Protein AF-A0A9P8FQZ1-F1 (afdb_monomer)

Mean predicted aligned error: 8.61 Å

pLDDT: mean 85.46, std 10.03, range [47.28, 95.81]

InterPro domains:
  IPR016137 RGS domain [PF00615] (8-112)
  IPR016137 RGS domain [PR01301] (33-56)
  IPR016137 RGS domain [PR01301] (88-107)
  IPR016137 RGS domain [PS50132] (1-114)
  IPR016137 RGS domain [SM00315] (2-114)
  IPR036305 RGS domain superfamily [SSF48097] (1-116)
  IPR044926 RGS, subdomain 2 [G3DSA:1.10.167.10] (1-125)

Secondary structure (DSSP, 8-state):
-HHHHHHHHHHHHHHHT-SSS--HHHHHHHHHHHHHHHHHHTSTT-TT-----HHHHHHHHHHHHSPP-SHHHHHHHHHHHHHHHHHH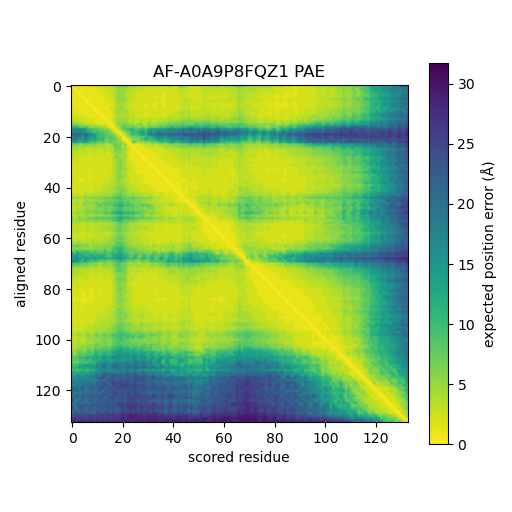HHHHHHHIIIIIHHHHHH-HHHHHHHHHHHHHHHHHHHHHHHT--

Structure (mmCIF, N/CA/C/O backbone):
data_AF-A0A9P8FQZ1-F1
#
_entry.id   AF-A0A9P8FQZ1-F1
#
loop_
_atom_site.group_PDB
_atom_site.id
_atom_site.type_symbol
_atom_site.label_atom_id
_atom_site.label_alt_id
_atom_site.label_comp_id
_atom_site.label_asym_id
_atom_site.label_entity_id
_atom_site.label_seq_id
_atom_site.pdbx_PDB_ins_code
_atom_site.Cartn_x
_atom_site.Cartn_y
_atom_site.Cartn_z
_atom_site.occupancy
_atom_site.B_iso_or_equiv
_atom_site.auth_seq_id
_atom_site.auth_comp_id
_atom_site.auth_asym_id
_atom_site.auth_atom_id
_atom_site.pdbx_PDB_model_num
ATOM 1 N N . PHE A 1 1 ? 9.759 -3.202 -0.023 1.00 90.00 1 PHE A N 1
ATOM 2 C CA . PHE A 1 1 ? 8.315 -2.924 -0.172 1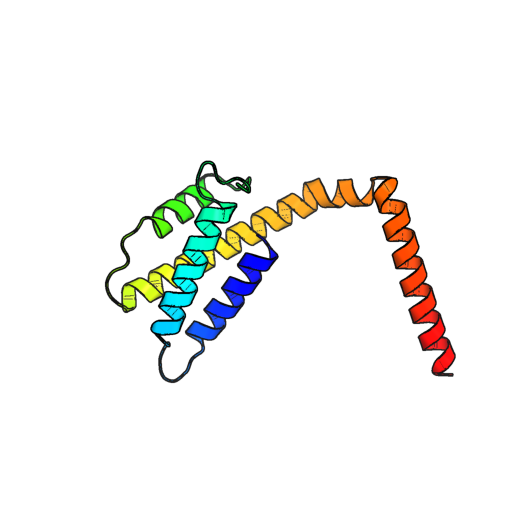.00 90.00 1 PHE A CA 1
ATOM 3 C C . PHE A 1 1 ? 7.458 -4.141 -0.527 1.00 90.00 1 PHE A C 1
ATOM 5 O O . PHE A 1 1 ? 6.707 -4.555 0.335 1.00 90.00 1 PHE A O 1
ATOM 12 N N . TYR A 1 2 ? 7.516 -4.733 -1.735 1.00 92.62 2 TYR A N 1
ATOM 13 C CA . TYR A 1 2 ? 6.557 -5.798 -2.115 1.00 92.62 2 TYR A CA 1
ATOM 14 C C . TYR A 1 2 ? 6.517 -6.968 -1.111 1.00 92.62 2 TYR A C 1
ATOM 16 O O . TYR A 1 2 ? 5.446 -7.318 -0.621 1.00 92.62 2 TYR A O 1
ATOM 24 N N . LEU A 1 3 ? 7.687 -7.526 -0.767 1.00 94.19 3 LEU A N 1
ATOM 25 C CA . LEU A 1 3 ? 7.807 -8.622 0.206 1.00 94.19 3 LEU A CA 1
ATOM 26 C C . LEU A 1 3 ? 7.393 -8.201 1.622 1.00 94.19 3 LEU A C 1
ATOM 28 O O . LEU A 1 3 ? 6.703 -8.953 2.296 1.00 94.19 3 LEU A O 1
ATOM 32 N N . GLU A 1 4 ? 7.765 -6.989 2.026 1.00 94.62 4 GLU A N 1
ATOM 33 C CA . GLU A 1 4 ? 7.407 -6.398 3.321 1.00 94.62 4 GLU A CA 1
ATOM 34 C C . GLU A 1 4 ? 5.885 -6.313 3.496 1.00 94.62 4 GLU A C 1
ATOM 36 O O . GLU A 1 4 ? 5.330 -6.823 4.464 1.00 94.62 4 GLU A O 1
ATOM 41 N N . VAL A 1 5 ? 5.185 -5.757 2.499 1.00 94.94 5 VAL A N 1
ATOM 42 C CA . VAL A 1 5 ? 3.719 -5.680 2.500 1.00 94.94 5 VAL A CA 1
ATOM 43 C C . VAL 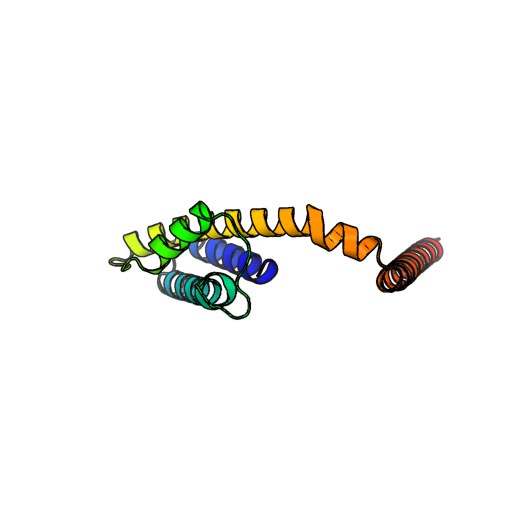A 1 5 ? 3.100 -7.075 2.482 1.00 94.94 5 VAL A C 1
ATOM 45 O O . VAL A 1 5 ? 2.102 -7.315 3.152 1.00 94.94 5 VAL A O 1
ATOM 48 N N . ARG A 1 6 ? 3.698 -8.027 1.755 1.00 95.06 6 ARG A N 1
ATOM 49 C CA . ARG A 1 6 ? 3.213 -9.411 1.742 1.00 95.06 6 ARG A CA 1
ATOM 50 C C . ARG A 1 6 ? 3.318 -10.050 3.127 1.00 95.06 6 ARG A C 1
ATOM 52 O O . ARG A 1 6 ? 2.371 -10.717 3.526 1.00 95.06 6 ARG A O 1
ATOM 59 N N . SER A 1 7 ? 4.427 -9.845 3.839 1.00 95.75 7 SER A N 1
ATOM 60 C CA . SER A 1 7 ? 4.591 -10.317 5.220 1.00 95.75 7 SER A CA 1
ATOM 61 C C . SER A 1 7 ? 3.539 -9.691 6.126 1.00 95.75 7 SER A C 1
ATOM 63 O O . SER A 1 7 ? 2.763 -10.408 6.747 1.00 95.75 7 SER A O 1
ATOM 65 N N . PHE A 1 8 ? 3.417 -8.364 6.083 1.00 95.25 8 PHE A N 1
ATOM 66 C CA . PHE A 1 8 ? 2.417 -7.626 6.848 1.00 95.25 8 PHE A CA 1
ATOM 67 C C . PHE A 1 8 ? 0.985 -8.140 6.612 1.00 95.25 8 PHE A C 1
ATOM 69 O O . PHE A 1 8 ? 0.231 -8.327 7.563 1.00 95.25 8 PHE A O 1
ATOM 76 N N . LEU A 1 9 ? 0.600 -8.429 5.362 1.00 94.94 9 LEU A N 1
ATOM 77 C CA . LEU A 1 9 ? -0.727 -8.971 5.049 1.00 94.94 9 LEU A CA 1
ATOM 78 C C . LEU A 1 9 ? -0.934 -10.387 5.612 1.00 94.94 9 LEU A C 1
ATOM 80 O O . LEU A 1 9 ? -2.056 -10.741 5.979 1.00 94.94 9 LEU A O 1
ATOM 84 N N . LEU A 1 10 ? 0.113 -11.212 5.691 1.00 93.75 10 LEU A N 1
ATOM 85 C CA . LEU A 1 10 ? 0.037 -12.530 6.332 1.00 93.75 10 LEU A CA 1
ATOM 86 C C . LEU A 1 10 ? -0.131 -12.403 7.851 1.00 93.75 10 LEU A C 1
ATOM 88 O O . LEU A 1 10 ? -0.970 -13.101 8.429 1.00 93.75 10 LEU A O 1
ATOM 92 N N . ASP A 1 11 ? 0.605 -11.484 8.473 1.00 91.81 11 ASP A N 1
ATOM 93 C CA . ASP A 1 11 ? 0.527 -11.208 9.910 1.00 91.81 11 ASP A CA 1
ATOM 94 C C . ASP A 1 11 ? -0.858 -10.662 10.282 1.00 91.81 11 ASP A C 1
ATOM 96 O O . ASP A 1 11 ? -1.515 -11.183 11.183 1.00 91.81 11 ASP A O 1
ATOM 100 N N . TYR A 1 12 ? -1.376 -9.719 9.491 1.00 92.06 12 TYR A N 1
ATOM 101 C CA . TYR A 1 12 ? -2.743 -9.203 9.595 1.00 92.06 12 TYR A CA 1
ATOM 102 C C . TYR A 1 12 ? -3.802 -10.315 9.526 1.00 92.06 12 TYR A C 1
ATOM 104 O O . TYR A 1 12 ? -4.686 -10.403 10.384 1.00 92.06 12 TYR A O 1
ATOM 112 N N . ASN A 1 13 ? -3.708 -11.209 8.537 1.00 90.56 13 ASN A N 1
ATOM 113 C CA . ASN A 1 13 ? -4.647 -12.326 8.410 1.00 90.56 13 ASN A CA 1
ATOM 114 C C . ASN A 1 13 ? -4.570 -13.281 9.610 1.00 90.56 13 ASN A C 1
ATOM 116 O O . ASN A 1 13 ? -5.597 -13.795 10.059 1.00 90.56 13 ASN A O 1
ATOM 120 N N . SER A 1 14 ? -3.368 -13.505 10.139 1.00 87.94 14 SER A N 1
ATOM 121 C CA . SER A 1 14 ? -3.144 -14.340 11.322 1.00 87.94 14 SER A CA 1
ATOM 122 C C . SER A 1 14 ? -3.735 -13.695 12.577 1.00 87.94 14 SER A C 1
ATOM 124 O O . SER A 1 14 ? -4.411 -14.370 13.355 1.00 87.94 14 SER A O 1
ATOM 126 N N . ALA A 1 15 ? -3.580 -12.376 12.725 1.00 84.25 15 ALA A N 1
ATOM 127 C CA . ALA A 1 15 ? -4.169 -11.603 13.812 1.00 84.25 15 ALA A CA 1
ATOM 128 C C . ALA A 1 15 ? -5.700 -11.706 13.826 1.00 84.25 15 ALA A C 1
ATOM 130 O O . ALA A 1 15 ? -6.295 -11.978 14.874 1.00 84.25 15 ALA A O 1
ATOM 131 N N . LYS A 1 16 ? -6.341 -11.589 12.655 1.00 79.81 16 LYS A N 1
ATOM 132 C CA . LYS A 1 16 ? -7.806 -11.676 12.530 1.00 79.81 16 LYS A CA 1
ATOM 133 C C . LYS A 1 16 ? -8.379 -13.081 12.657 1.00 79.81 16 LYS A C 1
ATOM 135 O O . LYS A 1 16 ? -9.527 -13.222 13.065 1.00 79.81 16 LYS A O 1
ATOM 140 N N . ARG A 1 17 ? -7.620 -14.119 12.300 1.00 77.12 17 ARG A N 1
ATOM 141 C CA . ARG A 1 17 ? -8.075 -15.517 12.398 1.00 77.12 17 ARG A CA 1
ATOM 142 C C . ARG A 1 17 ? -7.915 -16.117 13.797 1.00 77.12 17 ARG A C 1
ATOM 144 O O . ARG A 1 17 ? -8.302 -17.267 13.990 1.00 77.12 17 ARG A O 1
ATOM 151 N N . SER A 1 18 ? -7.373 -15.376 14.768 1.00 65.00 18 SER A N 1
ATOM 152 C CA . SER A 1 18 ? -7.280 -15.852 16.152 1.00 65.00 18 SER A CA 1
ATOM 153 C C . SER A 1 18 ? -8.678 -15.998 16.783 1.00 65.00 18 SER A C 1
ATOM 155 O O . SER A 1 18 ? -9.353 -15.029 17.115 1.00 65.00 18 SER A O 1
ATOM 157 N N . VAL A 1 19 ? -9.142 -17.244 16.904 1.00 57.00 19 VAL A N 1
ATOM 158 C CA . VAL A 1 19 ? -10.372 -17.650 17.612 1.00 57.00 19 VAL A CA 1
ATOM 159 C C . VAL A 1 19 ? -9.960 -18.091 19.026 1.00 57.00 19 VAL A C 1
ATOM 161 O O . VAL A 1 19 ? -8.968 -18.816 19.134 1.00 57.00 19 VAL A O 1
ATOM 164 N N . PRO A 1 20 ? -10.655 -17.696 20.117 1.00 59.31 20 PRO A N 1
ATOM 165 C CA . PRO A 1 20 ? -12.022 -17.158 20.175 1.00 59.31 20 PRO A CA 1
ATOM 166 C C . PRO A 1 20 ? -12.166 -15.627 20.156 1.00 59.31 20 PRO A C 1
ATOM 168 O O . PRO A 1 20 ? -13.292 -15.153 20.040 1.00 59.31 20 PRO A O 1
ATOM 171 N N . ALA A 1 21 ? -11.081 -14.853 20.247 1.00 64.50 21 ALA A N 1
ATOM 172 C CA . ALA A 1 21 ? -11.133 -13.393 20.181 1.00 64.50 21 ALA A CA 1
ATOM 173 C C . ALA A 1 21 ? -9.866 -12.819 19.522 1.00 64.50 21 ALA A C 1
ATOM 175 O O . ALA A 1 21 ? -8.782 -13.374 19.738 1.00 64.50 21 ALA A O 1
ATOM 176 N N . PRO A 1 22 ? -9.976 -11.697 18.782 1.00 65.56 22 PRO A N 1
ATOM 177 C CA . PRO A 1 22 ? -8.822 -11.030 18.196 1.00 65.56 22 PRO A CA 1
ATOM 178 C C . PRO A 1 22 ? -7.817 -10.651 19.286 1.00 65.56 22 PRO A C 1
ATOM 180 O O . PRO A 1 22 ? -8.161 -9.979 20.260 1.00 65.56 22 PRO A O 1
ATOM 183 N N . ARG A 1 23 ? -6.559 -11.072 19.132 1.00 76.44 23 ARG A N 1
ATOM 184 C CA . ARG A 1 23 ? -5.490 -10.697 20.066 1.00 76.44 23 ARG A CA 1
ATOM 185 C C . ARG A 1 23 ? -5.121 -9.227 19.881 1.00 76.44 23 ARG A C 1
ATOM 187 O O . ARG A 1 23 ? -4.319 -8.906 19.009 1.00 76.44 23 ARG A O 1
ATOM 194 N N . LEU A 1 24 ? -5.674 -8.348 20.715 1.00 80.94 24 LEU A N 1
ATOM 195 C CA . LEU A 1 24 ? -5.443 -6.898 20.656 1.00 80.94 24 LEU A CA 1
ATOM 196 C C . LEU A 1 24 ? -3.955 -6.514 20.654 1.00 80.94 24 LEU A C 1
ATOM 198 O O . LEU A 1 24 ? -3.568 -5.604 19.928 1.00 80.94 24 LEU A O 1
ATOM 202 N N . ASP A 1 25 ? -3.107 -7.243 21.383 1.00 84.44 25 A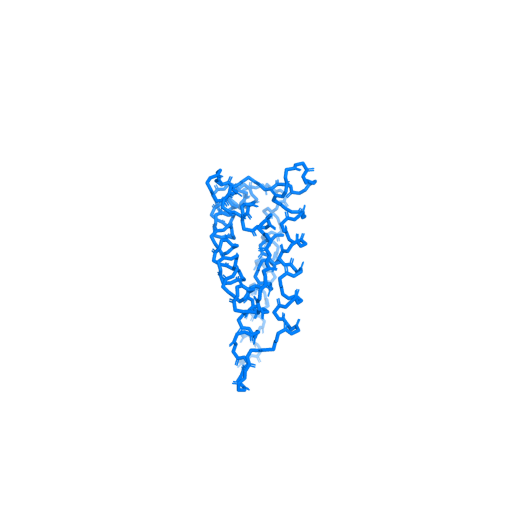SP A N 1
ATOM 203 C CA . ASP A 1 25 ? -1.652 -7.023 21.368 1.00 84.44 25 ASP A CA 1
ATOM 204 C C . ASP A 1 25 ? -1.051 -7.225 19.971 1.00 84.44 25 ASP A C 1
ATOM 206 O O . ASP A 1 25 ? -0.264 -6.407 19.502 1.00 84.44 25 ASP A O 1
ATOM 210 N N . LEU A 1 26 ? -1.486 -8.275 19.268 1.00 86.44 26 LEU A N 1
ATOM 211 C CA . LEU A 1 26 ? -1.025 -8.577 17.915 1.00 86.44 26 LEU A CA 1
ATOM 212 C C . LEU A 1 26 ? -1.569 -7.561 16.904 1.00 86.44 26 LEU A C 1
ATOM 214 O O . LEU A 1 26 ? -0.886 -7.216 15.946 1.00 86.44 26 LEU A O 1
ATOM 218 N N . ILE A 1 27 ? -2.777 -7.038 17.124 1.00 86.88 27 ILE A N 1
ATOM 219 C CA . ILE A 1 27 ? -3.351 -5.963 16.301 1.00 86.88 27 ILE A CA 1
ATOM 220 C C . ILE A 1 27 ? -2.543 -4.676 16.462 1.00 86.88 27 ILE A C 1
ATOM 222 O O . ILE A 1 27 ? -2.201 -4.050 15.460 1.00 86.88 27 ILE A O 1
ATOM 226 N N . ARG A 1 28 ? -2.173 -4.318 17.698 1.00 88.25 28 ARG A N 1
ATOM 227 C CA . ARG A 1 28 ? -1.296 -3.173 17.989 1.00 88.25 28 ARG A CA 1
ATOM 228 C C . ARG A 1 28 ? 0.071 -3.326 17.331 1.00 88.25 28 ARG A C 1
ATOM 230 O O . ARG A 1 28 ? 0.541 -2.390 16.690 1.00 88.25 28 ARG A O 1
ATOM 237 N N . GLU A 1 29 ? 0.679 -4.503 17.441 1.00 90.31 29 GLU A N 1
ATOM 238 C CA . GLU A 1 29 ? 1.963 -4.812 16.804 1.00 90.31 29 GLU A CA 1
ATOM 239 C C . GLU A 1 29 ? 1.873 -4.739 1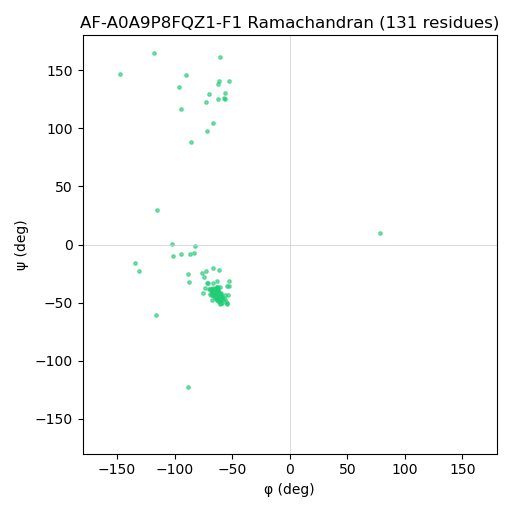5.272 1.00 90.31 29 GLU A C 1
ATOM 241 O O . GLU A 1 29 ? 2.689 -4.082 14.624 1.00 90.31 29 GLU A O 1
ATOM 246 N N . THR A 1 30 ? 0.829 -5.331 14.687 1.00 92.06 30 THR A N 1
ATOM 247 C CA . THR A 1 30 ? 0.595 -5.300 13.236 1.00 92.06 30 THR A CA 1
ATOM 248 C C . THR A 1 30 ? 0.390 -3.863 12.752 1.00 92.06 30 THR A C 1
ATOM 250 O O . THR A 1 30 ? 0.954 -3.456 11.737 1.00 92.06 30 THR A O 1
ATOM 253 N N . LEU A 1 31 ? -0.356 -3.047 13.499 1.00 91.12 31 LEU A N 1
ATOM 254 C CA . LEU A 1 31 ? -0.551 -1.637 13.175 1.00 91.12 31 LEU A CA 1
ATOM 255 C C . LEU A 1 31 ? 0.760 -0.835 13.286 1.00 91.12 31 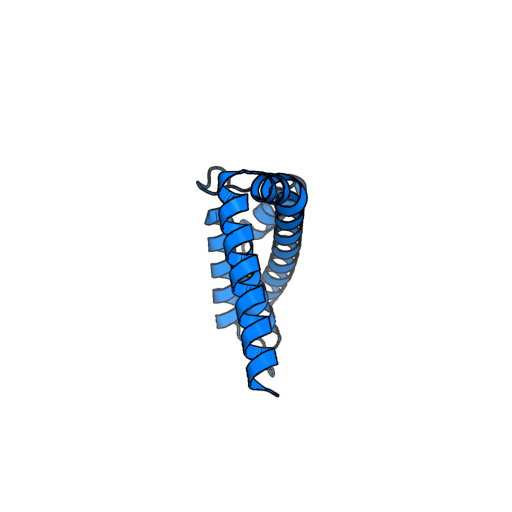LEU A C 1
ATOM 257 O O . LEU A 1 31 ? 1.054 -0.014 12.419 1.00 91.12 31 LEU A O 1
ATOM 261 N N . ALA A 1 32 ? 1.596 -1.099 14.294 1.00 91.75 32 ALA A N 1
ATOM 262 C CA . ALA A 1 32 ? 2.926 -0.494 14.408 1.00 91.75 32 ALA A CA 1
ATOM 263 C C . ALA A 1 32 ? 3.845 -0.873 13.227 1.00 91.75 32 ALA A C 1
ATOM 265 O O . ALA A 1 32 ? 4.596 -0.034 12.715 1.00 91.75 32 ALA A O 1
ATOM 266 N N . SER A 1 33 ? 3.743 -2.113 12.740 1.00 93.94 33 SER A N 1
ATOM 267 C CA . SER A 1 33 ? 4.412 -2.553 11.512 1.00 93.94 33 SER A CA 1
ATOM 268 C C . SER A 1 33 ? 3.927 -1.758 10.289 1.00 93.94 33 SER A C 1
ATOM 270 O O . SER A 1 33 ? 4.746 -1.222 9.539 1.00 93.94 33 SER A O 1
ATOM 272 N N . ALA A 1 34 ? 2.611 -1.547 10.140 1.00 93.81 34 ALA A N 1
ATOM 273 C CA . ALA A 1 34 ? 2.051 -0.686 9.090 1.00 93.81 34 ALA A CA 1
ATOM 274 C C . ALA A 1 34 ? 2.616 0.747 9.119 1.00 93.81 34 ALA A C 1
ATOM 276 O O . ALA A 1 34 ? 2.977 1.284 8.068 1.00 93.81 34 ALA A O 1
ATOM 277 N N . TYR A 1 35 ? 2.750 1.352 10.304 1.00 93.50 35 TYR A N 1
ATOM 278 C CA . TYR A 1 35 ? 3.370 2.673 10.459 1.00 93.50 35 TYR A CA 1
ATOM 279 C C . TYR A 1 35 ? 4.823 2.699 9.983 1.00 93.50 35 TYR A C 1
ATOM 281 O O . TYR A 1 35 ? 5.243 3.629 9.290 1.00 93.50 35 TYR A O 1
ATOM 289 N N . SER A 1 36 ? 5.582 1.659 10.320 1.00 94.25 36 SER A N 1
ATOM 290 C CA . SER A 1 36 ? 6.976 1.515 9.899 1.00 94.25 36 SER A CA 1
ATOM 291 C C . SER A 1 36 ? 7.087 1.417 8.375 1.00 94.25 36 SER A C 1
ATOM 293 O O . SER A 1 36 ? 7.905 2.111 7.771 1.00 94.25 36 SER A O 1
ATOM 295 N N . LEU A 1 37 ? 6.207 0.639 7.733 1.00 94.81 37 LEU A N 1
ATOM 296 C CA . LEU A 1 37 ? 6.144 0.525 6.273 1.00 94.81 37 LEU A CA 1
ATOM 297 C C . LEU A 1 37 ? 5.774 1.838 5.591 1.00 94.81 37 LEU A C 1
ATOM 299 O O . LEU A 1 37 ? 6.387 2.203 4.585 1.00 94.81 37 LEU A O 1
ATOM 303 N N . TYR A 1 38 ? 4.790 2.555 6.134 1.00 94.62 38 TYR A N 1
ATOM 304 C CA . TYR A 1 38 ? 4.404 3.856 5.607 1.00 94.62 38 TYR A CA 1
ATOM 305 C C . TYR A 1 38 ? 5.581 4.835 5.659 1.00 94.62 38 TYR A C 1
ATOM 307 O O . TYR A 1 38 ? 5.946 5.407 4.634 1.00 94.62 38 TYR A O 1
ATOM 315 N N . ASN A 1 39 ? 6.241 4.969 6.809 1.00 93.62 39 ASN A N 1
ATOM 316 C CA . ASN A 1 39 ? 7.373 5.884 6.964 1.00 93.62 39 ASN A CA 1
ATOM 317 C C . ASN A 1 39 ? 8.566 5.511 6.065 1.00 93.62 39 ASN A C 1
ATOM 319 O O . ASN A 1 39 ? 9.229 6.385 5.504 1.00 93.62 39 ASN A O 1
ATOM 323 N N . ALA A 1 40 ? 8.817 4.215 5.878 1.00 94.81 40 ALA A N 1
ATOM 324 C CA . ALA A 1 40 ? 9.947 3.725 5.096 1.00 94.81 40 ALA A CA 1
ATOM 325 C C . ALA A 1 40 ? 9.766 3.830 3.573 1.00 94.81 40 ALA A C 1
ATOM 327 O O . ALA A 1 40 ? 10.768 3.859 2.865 1.00 94.81 40 ALA A O 1
ATOM 328 N N . PHE A 1 41 ? 8.532 3.852 3.055 1.00 94.38 41 PHE A N 1
ATOM 329 C CA . PHE A 1 41 ? 8.300 3.746 1.605 1.00 94.38 41 PHE A CA 1
ATOM 330 C C . PHE A 1 41 ? 7.288 4.740 1.023 1.00 94.38 41 PHE A C 1
ATOM 332 O O . PHE A 1 41 ? 7.223 4.890 -0.196 1.00 94.38 41 PHE A O 1
ATOM 339 N N . LEU A 1 42 ? 6.465 5.388 1.848 1.00 92.12 42 LEU A N 1
ATOM 340 C CA . LEU A 1 42 ? 5.303 6.162 1.388 1.00 92.12 42 LEU A CA 1
ATOM 341 C C . LEU A 1 42 ? 5.211 7.566 1.989 1.00 92.12 42 LEU A C 1
ATOM 343 O O . LEU A 1 42 ? 4.556 8.434 1.403 1.00 92.12 42 LEU A O 1
ATOM 347 N N . ALA A 1 43 ? 5.844 7.796 3.139 1.00 92.06 43 ALA A N 1
ATOM 348 C CA . ALA A 1 43 ? 5.936 9.120 3.724 1.00 92.06 43 ALA A CA 1
ATOM 349 C C . ALA A 1 43 ? 6.694 10.069 2.775 1.00 92.06 43 ALA A C 1
ATOM 351 O O . ALA A 1 43 ? 7.676 9.652 2.151 1.00 92.06 43 ALA A O 1
ATOM 352 N N . PRO A 1 44 ? 6.259 11.336 2.662 1.00 89.44 44 PRO A N 1
ATOM 353 C CA . PRO A 1 44 ? 6.944 12.320 1.832 1.00 89.44 44 PRO A CA 1
ATOM 354 C C . PRO A 1 44 ? 8.415 12.471 2.232 1.00 89.44 44 PRO A C 1
ATOM 356 O O . PRO A 1 44 ? 8.716 12.653 3.413 1.00 89.44 44 PRO A O 1
ATOM 359 N N . GLY A 1 45 ? 9.325 12.415 1.258 1.00 88.44 45 GLY A N 1
ATOM 360 C CA . GLY A 1 45 ? 10.763 12.568 1.503 1.00 88.44 45 GLY A CA 1
ATOM 361 C C . GLY A 1 45 ? 11.441 11.321 2.074 1.00 88.44 45 GLY A C 1
ATOM 362 O O . GLY A 1 45 ? 12.600 11.387 2.484 1.00 88.44 45 GLY A O 1
ATOM 363 N N . SER A 1 46 ? 10.742 10.184 2.102 1.00 90.88 46 SER A N 1
ATOM 364 C CA . SER A 1 46 ? 11.341 8.907 2.471 1.00 90.88 46 SER A CA 1
ATOM 365 C C . SER A 1 46 ? 12.447 8.519 1.474 1.00 90.88 46 SER A C 1
ATOM 367 O O . SER A 1 46 ? 12.255 8.666 0.265 1.00 90.88 46 SER A O 1
ATOM 369 N N . PRO A 1 47 ? 13.603 7.988 1.921 1.00 86.19 47 PRO A N 1
ATOM 370 C CA . PRO A 1 47 ? 14.707 7.631 1.021 1.00 86.19 47 PRO A CA 1
ATOM 371 C C . PRO A 1 47 ? 14.326 6.553 -0.004 1.00 86.19 47 PRO A C 1
ATOM 373 O O . PRO A 1 47 ? 14.963 6.443 -1.050 1.00 86.19 47 PRO A O 1
ATOM 376 N N . CYS A 1 48 ? 13.282 5.773 0.289 1.00 89.81 48 CYS A N 1
ATOM 377 C CA . CYS A 1 48 ? 12.747 4.724 -0.574 1.00 89.81 48 CYS A CA 1
ATOM 378 C C . CYS A 1 48 ? 11.319 5.049 -1.048 1.00 89.81 48 CYS A C 1
ATOM 380 O O . CYS A 1 48 ? 10.520 4.132 -1.254 1.00 89.81 48 CYS A O 1
ATOM 382 N N . GLU A 1 49 ? 10.983 6.337 -1.178 1.00 90.12 49 GLU A N 1
ATOM 383 C CA . GLU A 1 49 ? 9.652 6.794 -1.575 1.00 90.12 49 GLU A CA 1
ATOM 384 C C . GLU A 1 49 ? 9.210 6.195 -2.921 1.00 90.12 49 GLU A C 1
ATOM 386 O O . GLU A 1 49 ? 9.889 6.302 -3.944 1.00 90.12 49 GLU A O 1
ATOM 391 N N . LEU A 1 50 ? 8.043 5.550 -2.921 1.00 89.56 50 LEU A N 1
ATOM 392 C CA . LEU A 1 50 ? 7.523 4.834 -4.083 1.00 89.56 50 LEU A CA 1
ATOM 393 C C . LEU A 1 50 ? 6.672 5.716 -4.987 1.00 89.56 50 LEU A C 1
ATOM 395 O O . LEU A 1 50 ? 5.883 6.539 -4.531 1.00 89.56 50 LEU A O 1
ATOM 399 N N . ASN A 1 51 ? 6.748 5.459 -6.291 1.00 87.12 51 ASN A N 1
ATOM 400 C CA . ASN A 1 51 ? 5.888 6.103 -7.274 1.00 87.12 51 ASN A CA 1
ATOM 401 C C . ASN A 1 51 ? 4.551 5.348 -7.408 1.00 87.12 51 ASN A C 1
ATOM 403 O O . ASN A 1 51 ? 4.428 4.427 -8.214 1.00 87.12 51 ASN A O 1
ATOM 407 N N . ILE A 1 52 ? 3.569 5.713 -6.580 1.00 90.38 52 ILE A N 1
ATOM 408 C CA . ILE A 1 52 ? 2.190 5.201 -6.627 1.00 90.38 52 ILE A CA 1
ATOM 409 C C . ILE A 1 52 ? 1.190 6.329 -6.907 1.00 90.38 52 ILE A C 1
ATOM 411 O O . ILE A 1 52 ? 1.517 7.506 -6.753 1.00 90.38 52 ILE A O 1
ATOM 415 N N . ASP A 1 53 ? -0.037 5.956 -7.282 1.00 90.56 53 ASP A N 1
ATOM 416 C CA . ASP A 1 53 ? -1.124 6.902 -7.551 1.00 90.56 53 ASP A CA 1
ATOM 417 C C . ASP A 1 53 ? -1.357 7.875 -6.385 1.00 90.56 53 ASP A C 1
ATOM 419 O O . ASP A 1 53 ? -1.312 7.504 -5.205 1.00 90.56 53 ASP A O 1
ATOM 423 N N . HIS A 1 54 ? -1.636 9.131 -6.730 1.00 90.00 54 HIS A N 1
ATOM 424 C CA . HIS A 1 54 ? -1.802 10.201 -5.756 1.00 90.00 54 HIS A CA 1
ATOM 425 C C . HIS A 1 54 ? -3.000 9.965 -4.824 1.00 90.00 54 HIS A C 1
ATOM 427 O O . HIS A 1 54 ? -2.898 10.221 -3.624 1.00 90.00 54 HIS A O 1
ATOM 433 N N . ASN A 1 55 ? -4.111 9.417 -5.331 1.00 92.56 55 ASN A N 1
ATOM 434 C CA . ASN A 1 55 ? -5.289 9.144 -4.504 1.00 92.56 55 ASN A CA 1
ATOM 435 C C . ASN A 1 55 ? -4.988 8.055 -3.474 1.00 92.56 55 ASN A C 1
ATOM 437 O O . ASN A 1 55 ? -5.346 8.194 -2.304 1.00 92.56 55 ASN A O 1
ATOM 441 N N . LEU A 1 56 ? -4.281 7.001 -3.892 1.00 91.81 56 LEU A N 1
ATOM 442 C CA . LEU A 1 56 ? -3.888 5.910 -3.003 1.00 91.81 56 LEU A CA 1
ATOM 443 C C . LEU A 1 56 ? -2.944 6.395 -1.897 1.00 91.81 56 LEU A C 1
ATOM 445 O O . LEU A 1 56 ? -3.118 6.046 -0.728 1.00 91.81 56 LEU A O 1
ATOM 449 N N . ARG A 1 57 ? -1.981 7.250 -2.250 1.00 92.88 57 ARG A N 1
ATOM 450 C CA . ARG A 1 57 ? -1.087 7.883 -1.276 1.00 92.88 57 ARG A CA 1
ATOM 451 C C . ARG A 1 57 ? -1.858 8.724 -0.263 1.00 92.88 57 ARG A C 1
ATOM 453 O O . ARG A 1 57 ? -1.626 8.584 0.934 1.00 92.88 57 ARG A O 1
ATOM 460 N N . ASN A 1 58 ? -2.777 9.569 -0.725 1.00 92.19 58 ASN A N 1
ATOM 461 C CA . ASN A 1 58 ? -3.566 10.425 0.159 1.00 92.19 58 ASN A CA 1
ATOM 462 C C . ASN A 1 58 ? -4.457 9.601 1.097 1.00 92.19 58 ASN A C 1
ATOM 464 O O . ASN A 1 58 ? -4.570 9.925 2.279 1.00 92.19 58 ASN A O 1
ATOM 468 N N . ALA A 1 59 ? -5.039 8.506 0.600 1.00 92.81 59 ALA A N 1
ATOM 469 C CA . ALA A 1 59 ? -5.809 7.581 1.423 1.00 92.81 59 ALA A CA 1
ATOM 470 C C . ALA A 1 59 ? -4.941 6.946 2.524 1.00 92.81 59 ALA A C 1
ATOM 472 O O . ALA A 1 59 ? -5.338 6.955 3.688 1.00 92.81 59 ALA A O 1
ATOM 473 N N . LEU A 1 60 ? -3.733 6.473 2.190 1.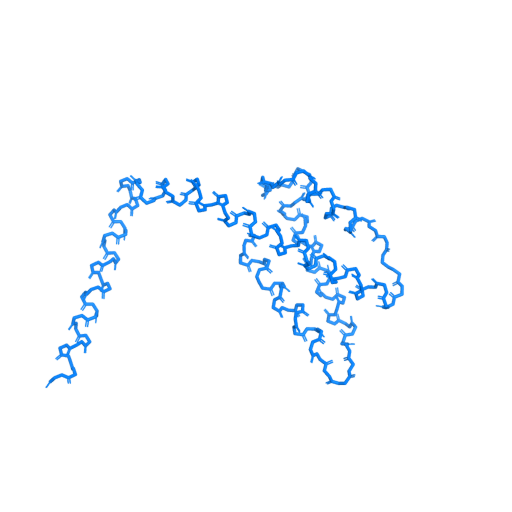00 92.56 60 LEU A N 1
ATOM 474 C CA . LEU A 1 60 ? -2.781 5.931 3.170 1.00 92.56 60 LEU A CA 1
ATOM 475 C C . LEU A 1 60 ? -2.359 6.986 4.198 1.00 92.56 60 LEU A C 1
ATOM 477 O O . LEU A 1 60 ? -2.447 6.735 5.396 1.00 92.56 60 LEU A O 1
ATOM 481 N N . ALA A 1 61 ? -1.986 8.186 3.754 1.00 91.31 61 ALA A N 1
ATOM 482 C CA . ALA A 1 61 ? -1.598 9.283 4.640 1.00 91.31 61 ALA A CA 1
ATOM 483 C C . ALA A 1 61 ? -2.730 9.683 5.603 1.00 91.31 61 ALA A C 1
ATOM 485 O O . ALA A 1 61 ? -2.495 9.891 6.796 1.00 91.31 61 ALA A O 1
ATOM 486 N N . SER A 1 62 ? -3.972 9.735 5.113 1.00 91.38 62 SER A N 1
ATOM 487 C CA . SER A 1 62 ? -5.143 10.037 5.940 1.00 91.38 62 SER A CA 1
ATOM 488 C C . SER A 1 62 ? -5.406 8.956 6.988 1.00 91.38 62 SER A C 1
ATOM 490 O O . SER A 1 62 ? -5.773 9.283 8.116 1.00 91.38 62 SER A O 1
ATOM 492 N N . ARG A 1 63 ? -5.207 7.675 6.654 1.00 89.12 63 ARG A N 1
ATOM 493 C CA . ARG A 1 63 ? -5.385 6.579 7.618 1.00 89.12 63 ARG A CA 1
ATOM 494 C C . ARG A 1 63 ? -4.256 6.507 8.638 1.00 89.12 63 ARG A C 1
ATOM 496 O O . ARG A 1 63 ? -4.536 6.285 9.806 1.00 89.12 63 ARG A O 1
ATOM 503 N N . MET A 1 64 ? -3.017 6.774 8.235 1.00 87.25 64 MET A N 1
ATOM 504 C CA . MET A 1 64 ? -1.873 6.770 9.153 1.00 87.25 64 MET A CA 1
ATOM 505 C C . MET A 1 64 ? -1.916 7.945 10.141 1.00 87.25 64 MET A C 1
ATOM 507 O O . MET A 1 64 ? -1.612 7.778 11.314 1.00 87.25 64 MET A O 1
ATOM 511 N N . THR A 1 65 ? -2.338 9.135 9.714 1.00 83.75 65 THR A N 1
ATOM 512 C CA . THR A 1 65 ? -2.388 10.317 10.603 1.00 83.75 65 THR A CA 1
ATOM 513 C C . THR A 1 65 ? -3.645 10.394 11.474 1.00 83.75 65 THR A C 1
ATOM 515 O O . THR A 1 65 ? -3.735 11.254 12.351 1.00 83.75 65 THR A O 1
ATOM 518 N N . ARG A 1 66 ? -4.620 9.501 11.262 1.00 83.00 66 ARG A N 1
ATOM 519 C CA . ARG A 1 66 ? -5.829 9.420 12.082 1.00 83.00 66 ARG A CA 1
ATOM 520 C C . ARG A 1 66 ? -5.482 8.883 13.468 1.00 83.00 66 ARG A C 1
ATOM 522 O O . ARG A 1 66 ? -4.864 7.830 13.592 1.00 83.00 66 ARG A O 1
ATOM 529 N N . ALA A 1 67 ? -5.936 9.582 14.506 1.00 73.12 67 ALA A N 1
ATOM 530 C CA . ALA A 1 67 ? -5.890 9.056 15.862 1.00 73.12 67 ALA A CA 1
ATOM 531 C C . ALA A 1 67 ? -6.749 7.787 15.941 1.00 73.12 67 ALA A C 1
ATOM 533 O O . ALA A 1 67 ? -7.920 7.800 15.562 1.00 73.12 67 ALA A O 1
ATOM 534 N N . VAL A 1 68 ? -6.149 6.699 16.407 1.00 77.88 68 VAL A N 1
ATOM 535 C CA . VAL A 1 68 ? -6.838 5.430 16.627 1.00 77.88 68 VAL A CA 1
ATOM 536 C C . VAL A 1 68 ? -7.275 5.394 18.087 1.00 77.88 68 VAL A C 1
ATOM 538 O O . VAL A 1 68 ? -6.426 5.480 18.973 1.00 77.88 68 VAL A O 1
ATOM 541 N N . GLY A 1 69 ? -8.588 5.357 18.318 1.00 76.88 69 GLY A N 1
ATOM 542 C CA . GLY A 1 69 ? -9.186 5.351 19.648 1.00 76.88 69 GLY A CA 1
ATOM 543 C C . GLY A 1 69 ? -9.341 3.942 20.215 1.00 76.88 69 GLY A C 1
ATOM 544 O O . GLY A 1 69 ? -8.369 3.199 20.358 1.00 76.88 69 GLY A O 1
ATOM 545 N N . GLU A 1 70 ? -10.582 3.601 20.555 1.00 82.44 70 GLU A N 1
ATOM 546 C CA . GLU A 1 70 ? -10.976 2.340 21.190 1.00 82.44 70 GLU A CA 1
ATOM 547 C C . GLU A 1 70 ? -10.633 1.105 20.337 1.00 82.44 70 GLU A C 1
ATOM 549 O O . GLU A 1 70 ? -10.465 1.174 19.115 1.00 82.44 70 GLU A O 1
ATOM 554 N N . ASP A 1 71 ? -10.593 -0.065 20.975 1.00 83.06 71 ASP A N 1
ATOM 555 C CA . ASP A 1 71 ? -10.164 -1.322 20.353 1.00 83.06 71 ASP A CA 1
ATOM 556 C C . ASP A 1 71 ? -10.934 -1.659 19.058 1.00 83.06 71 ASP A C 1
ATOM 558 O O . ASP A 1 71 ? -10.352 -2.150 18.090 1.00 83.06 71 ASP A O 1
ATOM 562 N N . THR A 1 72 ? -12.229 -1.340 18.980 1.00 83.12 72 THR A N 1
ATOM 563 C CA . THR A 1 72 ? -13.037 -1.553 17.766 1.00 83.12 72 THR A CA 1
ATOM 564 C C . THR A 1 72 ? -12.608 -0.667 16.597 1.00 83.12 72 THR A C 1
ATOM 566 O O . THR A 1 72 ? -12.614 -1.114 15.449 1.00 83.12 72 THR A O 1
ATOM 569 N N . GLU A 1 73 ? -12.215 0.577 16.870 1.00 85.44 73 GLU A N 1
ATOM 570 C CA . GLU A 1 73 ? -11.739 1.511 15.845 1.00 85.44 73 GLU A CA 1
ATOM 571 C C . GLU A 1 73 ? -10.352 1.115 15.340 1.00 85.44 73 GLU A C 1
ATOM 573 O O . GLU A 1 73 ? -10.051 1.272 14.158 1.00 85.44 73 GLU A O 1
ATOM 578 N N . MET A 1 74 ? -9.524 0.542 16.215 1.00 86.12 74 MET A N 1
ATOM 579 C CA . MET A 1 74 ? -8.209 0.018 15.856 1.00 86.12 74 MET A CA 1
ATOM 580 C C . MET A 1 74 ? -8.294 -1.130 14.858 1.00 86.12 74 MET A C 1
ATOM 582 O O . MET A 1 74 ? -7.558 -1.143 13.871 1.00 86.12 74 MET A O 1
ATOM 586 N N . ILE A 1 75 ? -9.226 -2.056 15.079 1.00 86.75 75 ILE A N 1
ATOM 587 C CA . ILE A 1 75 ? -9.466 -3.176 14.166 1.00 86.75 75 ILE A CA 1
ATOM 588 C C . ILE A 1 75 ? -9.946 -2.658 12.806 1.00 86.75 75 ILE A C 1
ATOM 590 O O . ILE A 1 75 ? -9.405 -3.051 11.775 1.00 86.75 75 ILE A O 1
ATOM 594 N N . ALA A 1 76 ? -10.918 -1.741 12.798 1.00 88.00 76 ALA A N 1
ATOM 595 C CA . ALA A 1 76 ? -11.432 -1.153 11.562 1.00 88.00 76 ALA A CA 1
ATOM 596 C C . ALA A 1 76 ? -10.350 -0.374 10.793 1.00 88.00 76 ALA A C 1
ATOM 598 O O . ALA A 1 76 ? -10.231 -0.514 9.578 1.00 88.00 76 ALA A O 1
ATOM 599 N N . SER A 1 77 ? -9.525 0.403 11.503 1.00 89.38 77 SER A N 1
ATOM 600 C CA . SER A 1 77 ? -8.392 1.119 10.913 1.00 89.38 77 SER A CA 1
ATOM 601 C C . SER A 1 77 ? -7.404 0.146 10.269 1.00 89.38 77 SER A C 1
ATOM 603 O O . SER A 1 77 ? -7.005 0.334 9.120 1.00 89.38 77 SER A O 1
ATOM 605 N N . LEU A 1 78 ? -7.059 -0.942 10.964 1.00 90.25 78 LEU A N 1
ATOM 606 C CA . LEU A 1 78 ? -6.142 -1.946 10.436 1.00 90.25 78 LEU A CA 1
ATOM 607 C C . LEU A 1 78 ? -6.690 -2.633 9.170 1.00 90.25 78 LEU A C 1
ATOM 609 O O . LEU A 1 78 ? -5.931 -2.827 8.221 1.00 90.25 78 LEU A O 1
ATOM 613 N N . ASP A 1 79 ? -7.989 -2.943 9.117 1.00 91.94 79 ASP A N 1
ATOM 614 C CA . ASP A 1 79 ? -8.642 -3.528 7.934 1.00 91.94 79 ASP A CA 1
ATOM 615 C C . ASP A 1 79 ? -8.525 -2.615 6.698 1.00 91.94 79 ASP A C 1
ATOM 617 O O . ASP A 1 79 ? -8.197 -3.054 5.587 1.00 91.94 79 ASP A O 1
ATOM 621 N N . GLU A 1 80 ? -8.777 -1.321 6.886 1.00 92.81 80 GLU A N 1
ATOM 622 C CA . GLU A 1 80 ? -8.676 -0.327 5.819 1.00 92.81 80 GLU A CA 1
ATOM 623 C C . GLU A 1 80 ? -7.226 -0.154 5.357 1.00 92.81 80 GLU A C 1
ATOM 625 O O . GLU A 1 80 ? -6.952 -0.108 4.157 1.00 92.81 80 GLU A O 1
ATOM 630 N N . VAL A 1 81 ? -6.284 -0.102 6.299 1.00 93.94 81 VAL A N 1
ATOM 631 C CA . VAL A 1 81 ? -4.849 0.008 6.015 1.00 93.94 81 VAL A CA 1
ATOM 632 C C . VAL A 1 81 ? -4.345 -1.211 5.248 1.00 93.94 81 VAL A C 1
ATOM 634 O O . VAL A 1 81 ? -3.623 -1.050 4.264 1.00 93.94 81 VAL A O 1
ATOM 637 N N . ALA A 1 82 ? -4.768 -2.417 5.632 1.00 94.62 82 ALA A N 1
ATOM 638 C CA . ALA A 1 82 ? -4.442 -3.640 4.909 1.00 94.62 82 ALA A CA 1
ATOM 639 C C . ALA A 1 82 ? -4.951 -3.601 3.464 1.00 94.62 82 ALA A C 1
ATOM 641 O O . ALA A 1 82 ? -4.204 -3.906 2.534 1.00 94.62 82 ALA A O 1
ATOM 642 N N . THR A 1 83 ? -6.182 -3.131 3.266 1.00 95.62 83 THR A N 1
ATOM 643 C CA . THR A 1 83 ? -6.772 -2.967 1.931 1.00 95.62 83 THR A CA 1
ATOM 644 C C . THR A 1 83 ? -5.976 -1.978 1.073 1.00 95.62 83 THR A C 1
ATOM 646 O O . THR A 1 83 ? -5.720 -2.229 -0.105 1.00 95.62 83 THR A O 1
ATOM 649 N N . LEU A 1 84 ? -5.547 -0.855 1.650 1.00 95.69 84 LEU A N 1
ATOM 650 C CA . LEU A 1 84 ? -4.762 0.149 0.933 1.00 95.69 84 LEU A CA 1
ATOM 651 C C . LEU A 1 84 ? -3.347 -0.345 0.601 1.00 95.69 84 LEU A C 1
ATOM 653 O O . LEU A 1 84 ? -2.841 -0.083 -0.493 1.00 95.69 84 LEU A O 1
ATOM 657 N N . PHE A 1 85 ? -2.709 -1.086 1.508 1.00 95.81 85 PHE A N 1
ATOM 658 C CA . PHE A 1 85 ? -1.406 -1.690 1.243 1.00 95.81 85 PHE A CA 1
ATOM 659 C C . PHE A 1 85 ? -1.466 -2.758 0.149 1.00 95.81 85 PHE A C 1
ATOM 661 O O . PHE A 1 85 ? -0.566 -2.800 -0.688 1.00 95.81 85 PHE A O 1
ATOM 668 N N . ASP A 1 86 ? -2.524 -3.566 0.097 1.00 95.81 86 ASP A N 1
ATOM 669 C CA . ASP A 1 86 ? -2.737 -4.544 -0.977 1.00 95.81 86 ASP A CA 1
ATOM 670 C C . ASP A 1 86 ? -2.879 -3.866 -2.356 1.00 95.81 86 ASP A C 1
ATOM 672 O O . ASP A 1 86 ? -2.222 -4.242 -3.336 1.00 95.81 86 ASP A O 1
ATOM 676 N N . GLN A 1 87 ? -3.640 -2.767 -2.421 1.00 95.31 87 GLN A N 1
ATOM 677 C CA . GLN A 1 87 ? -3.736 -1.941 -3.629 1.00 95.31 87 GLN A CA 1
ATOM 678 C C . GLN A 1 87 ? -2.375 -1.353 -4.029 1.00 95.31 87 GLN A C 1
ATOM 680 O O . GLN A 1 87 ? -2.008 -1.373 -5.209 1.00 95.31 87 GLN A O 1
ATOM 685 N N . ALA A 1 88 ? -1.596 -0.866 -3.058 1.00 94.50 88 ALA A N 1
ATOM 686 C CA . ALA A 1 88 ? -0.269 -0.306 -3.307 1.00 94.50 88 ALA A CA 1
ATOM 687 C C . ALA A 1 88 ? 0.707 -1.377 -3.801 1.00 94.50 88 ALA A C 1
ATOM 689 O O . ALA A 1 88 ? 1.433 -1.152 -4.771 1.00 94.50 88 ALA A O 1
ATOM 690 N N . GLN A 1 89 ? 0.683 -2.564 -3.191 1.00 95.00 89 GLN A N 1
ATOM 691 C CA . GLN A 1 89 ? 1.473 -3.713 -3.618 1.00 95.00 89 GLN A CA 1
ATOM 692 C C . GLN A 1 89 ? 1.145 -4.100 -5.063 1.00 95.00 89 GLN A C 1
ATOM 694 O O . GLN A 1 89 ? 2.060 -4.283 -5.868 1.00 95.00 89 GLN A O 1
ATOM 699 N N . THR A 1 90 ? -0.142 -4.165 -5.411 1.00 94.25 90 THR A N 1
ATOM 700 C CA . THR A 1 90 ? -0.599 -4.470 -6.773 1.00 94.25 90 THR A CA 1
ATOM 701 C C . THR A 1 90 ? -0.135 -3.416 -7.778 1.00 94.25 90 THR A C 1
ATOM 703 O O . THR A 1 90 ? 0.326 -3.760 -8.868 1.00 94.25 90 THR A O 1
ATOM 706 N N . SER A 1 91 ? -0.231 -2.133 -7.424 1.00 93.00 91 SER A N 1
ATOM 707 C CA . SER A 1 91 ? 0.218 -1.029 -8.278 1.00 93.00 91 SER A CA 1
ATOM 708 C C . SER A 1 91 ? 1.722 -1.110 -8.560 1.00 93.00 91 SER A C 1
ATOM 710 O O . SER A 1 91 ? 2.141 -1.124 -9.719 1.00 93.00 91 SER A O 1
ATOM 712 N N . VAL A 1 92 ? 2.535 -1.289 -7.512 1.00 92.38 92 VAL A N 1
ATOM 713 C CA . VAL A 1 92 ? 3.992 -1.442 -7.638 1.00 92.38 92 VAL A CA 1
ATOM 714 C C . VAL A 1 92 ? 4.349 -2.687 -8.446 1.00 92.38 92 VAL A C 1
ATOM 716 O O . VAL A 1 92 ? 5.223 -2.624 -9.307 1.00 92.38 92 VAL A O 1
ATOM 719 N N . PHE A 1 93 ? 3.655 -3.806 -8.230 1.00 93.62 93 PHE A N 1
ATOM 720 C CA . PHE A 1 93 ? 3.873 -5.025 -9.005 1.00 93.62 93 PHE A CA 1
ATOM 721 C C . PHE A 1 93 ? 3.633 -4.800 -10.503 1.00 93.62 93 PHE A C 1
ATOM 723 O O . PHE A 1 93 ? 4.478 -5.156 -11.323 1.00 93.62 93 PHE A O 1
ATOM 730 N N . LYS A 1 94 ? 2.515 -4.160 -10.869 1.00 93.06 94 LYS A N 1
ATOM 731 C CA . LYS A 1 94 ? 2.201 -3.834 -12.269 1.00 93.06 94 LYS A CA 1
ATOM 732 C C . LYS A 1 94 ? 3.227 -2.882 -12.878 1.00 93.06 94 LYS A C 1
ATOM 734 O O . LYS A 1 94 ? 3.619 -3.075 -14.029 1.00 93.06 94 LYS A O 1
ATOM 739 N N . LEU A 1 95 ? 3.689 -1.893 -12.114 1.00 91.25 95 LEU A N 1
ATOM 740 C CA . LEU A 1 95 ? 4.726 -0.961 -12.550 1.00 91.25 95 LEU A CA 1
ATOM 741 C C . LEU A 1 95 ? 6.050 -1.688 -12.821 1.00 91.25 95 LEU A C 1
ATOM 743 O O . LEU A 1 95 ? 6.635 -1.531 -13.891 1.00 91.25 95 LEU A O 1
ATOM 747 N N . MET A 1 96 ? 6.482 -2.547 -11.894 1.00 92.00 96 MET A N 1
ATOM 748 C CA . MET A 1 96 ? 7.676 -3.374 -12.070 1.00 92.00 96 MET A CA 1
ATOM 749 C C . MET A 1 96 ? 7.545 -4.291 -13.288 1.00 92.00 96 MET A C 1
ATOM 751 O O . MET A 1 96 ? 8.472 -4.360 -14.090 1.00 92.00 96 MET A O 1
ATOM 755 N N . ALA A 1 97 ? 6.400 -4.958 -13.457 1.00 92.88 97 ALA A N 1
ATOM 756 C CA . ALA A 1 97 ? 6.140 -5.847 -14.588 1.00 92.88 97 ALA A CA 1
ATOM 757 C C . ALA A 1 97 ? 6.140 -5.114 -15.940 1.00 92.88 97 ALA A C 1
ATOM 759 O O . ALA A 1 97 ? 6.526 -5.699 -16.949 1.00 92.88 97 ALA A O 1
ATOM 760 N N . SER A 1 98 ? 5.726 -3.845 -15.962 1.00 92.31 98 SER A N 1
ATOM 761 C CA . SER A 1 98 ? 5.619 -3.055 -17.194 1.00 92.31 98 SER A CA 1
ATOM 762 C C . SER A 1 98 ? 6.919 -2.341 -17.565 1.00 92.31 98 SER A C 1
ATOM 764 O O . SER A 1 98 ? 7.196 -2.171 -18.748 1.00 92.31 98 SER A O 1
ATOM 766 N N . ASP A 1 99 ? 7.722 -1.930 -16.579 1.00 90.75 99 ASP A N 1
ATOM 767 C CA . ASP A 1 99 ? 8.912 -1.108 -16.816 1.00 90.75 99 ASP A CA 1
ATOM 768 C C . ASP A 1 99 ? 10.218 -1.821 -16.443 1.00 90.75 99 ASP A C 1
ATOM 770 O O . ASP A 1 99 ? 11.080 -2.048 -17.293 1.00 90.75 99 ASP A O 1
ATOM 774 N N . SER A 1 100 ? 10.374 -2.208 -15.177 1.00 89.81 100 SER A N 1
ATOM 775 C CA . SER A 1 100 ? 11.657 -2.696 -14.659 1.00 89.81 100 SER A CA 1
ATOM 776 C C . SER A 1 100 ? 11.989 -4.118 -15.116 1.00 89.81 100 SER A C 1
ATOM 778 O O . SER A 1 100 ? 13.129 -4.391 -15.486 1.00 89.81 100 SER A O 1
ATOM 780 N N . VAL A 1 101 ? 11.009 -5.026 -15.122 1.00 90.75 101 VAL A N 1
ATOM 781 C CA . VAL A 1 101 ? 11.202 -6.440 -15.482 1.00 90.75 101 VAL A CA 1
ATOM 782 C C . VAL A 1 101 ? 11.556 -6.605 -16.965 1.00 90.75 101 VAL A C 1
ATOM 784 O O . VAL A 1 101 ? 12.556 -7.264 -17.247 1.00 90.75 101 VAL A O 1
ATOM 787 N N . PRO A 1 102 ? 10.854 -5.979 -17.932 1.00 90.38 102 PRO A N 1
ATOM 788 C CA . PRO A 1 102 ? 11.222 -6.102 -19.341 1.00 90.38 102 PRO A CA 1
ATOM 789 C C . PRO A 1 102 ? 12.609 -5.529 -19.637 1.00 90.38 102 PRO A C 1
ATOM 791 O O . PRO A 1 102 ? 13.339 -6.092 -20.452 1.00 90.38 102 PRO A O 1
ATOM 794 N N . LYS A 1 103 ? 12.994 -4.432 -18.967 1.00 90.62 103 LYS A N 1
ATOM 795 C CA . LYS A 1 103 ? 14.345 -3.860 -19.075 1.00 90.62 103 LYS A CA 1
ATOM 796 C C . LYS A 1 103 ? 15.393 -4.815 -18.515 1.00 90.62 103 LYS A C 1
ATOM 798 O O . LYS A 1 103 ? 16.382 -5.078 -19.188 1.00 90.62 103 LYS A O 1
ATOM 803 N N . PHE A 1 104 ? 15.142 -5.382 -17.336 1.00 88.19 104 PHE A N 1
ATOM 804 C CA . PHE A 1 104 ? 16.017 -6.377 -16.723 1.00 88.19 104 PHE A CA 1
ATOM 805 C C . PHE A 1 104 ? 16.239 -7.585 -17.643 1.00 88.19 104 PHE A C 1
ATOM 807 O O . PHE A 1 104 ? 17.378 -7.969 -17.877 1.00 88.19 104 PHE A O 1
ATOM 814 N N . SER A 1 105 ? 15.176 -8.141 -18.229 1.00 84.56 105 SER A N 1
ATOM 815 C CA . SER A 1 105 ? 15.274 -9.305 -19.121 1.00 84.56 105 SER A CA 1
ATOM 816 C C . SER A 1 105 ? 16.001 -9.030 -20.441 1.00 84.56 105 SER A C 1
ATOM 818 O O . SER A 1 105 ? 16.439 -9.974 -21.091 1.00 84.56 105 SER A O 1
ATOM 820 N N . ARG A 1 106 ? 16.105 -7.765 -20.867 1.00 85.62 106 ARG A N 1
ATOM 821 C CA . ARG A 1 106 ? 16.738 -7.366 -22.137 1.00 85.62 106 ARG A CA 1
ATOM 822 C C . ARG A 1 106 ? 18.155 -6.825 -21.966 1.00 85.62 106 ARG A C 1
ATOM 824 O O . ARG A 1 106 ? 18.842 -6.623 -22.964 1.00 85.62 106 ARG A O 1
ATOM 831 N N . ASP A 1 107 ? 18.590 -6.573 -20.737 1.00 87.25 107 ASP A N 1
ATOM 832 C CA . ASP A 1 107 ? 19.934 -6.080 -20.461 1.00 87.25 107 ASP A CA 1
ATOM 833 C C . ASP A 1 107 ? 20.964 -7.211 -20.671 1.00 87.25 107 ASP A C 1
ATOM 835 O O . ASP A 1 107 ? 20.885 -8.245 -19.994 1.00 87.25 107 ASP A O 1
ATOM 839 N N . PRO A 1 108 ? 21.964 -7.033 -21.554 1.00 82.44 108 PRO A N 1
ATOM 840 C CA . PRO A 1 108 ? 22.990 -8.040 -21.835 1.00 82.44 108 PRO A CA 1
ATOM 841 C C . PRO A 1 108 ? 23.716 -8.574 -20.594 1.00 82.44 108 PRO A C 1
ATOM 843 O O . PRO A 1 108 ? 24.120 -9.740 -20.566 1.00 82.44 108 PRO A O 1
ATOM 846 N N . LYS A 1 109 ? 23.872 -7.747 -19.551 1.00 82.62 109 LYS A N 1
ATOM 847 C CA . LYS A 1 109 ? 24.493 -8.152 -18.285 1.00 82.62 109 LYS A CA 1
ATOM 848 C C . LYS A 1 109 ? 23.656 -9.208 -17.564 1.00 82.62 109 LYS A C 1
ATOM 850 O O . LYS A 1 109 ? 24.211 -10.155 -17.007 1.00 82.62 109 LYS A O 1
ATOM 855 N N . TYR A 1 110 ? 22.336 -9.044 -17.569 1.00 79.75 110 TYR A N 1
ATOM 856 C CA . TYR A 1 110 ? 21.409 -9.934 -16.873 1.00 79.75 110 TYR A CA 1
ATOM 857 C C . TYR A 1 110 ? 20.980 -11.119 -17.741 1.00 79.75 110 TYR A C 1
ATOM 859 O O . TYR A 1 110 ? 20.725 -12.187 -17.191 1.00 79.75 110 TYR A O 1
ATOM 867 N N . ILE A 1 111 ? 21.009 -10.991 -19.073 1.00 79.00 111 ILE A N 1
ATOM 868 C CA . ILE A 1 111 ? 20.771 -12.103 -20.008 1.00 79.00 111 ILE A CA 1
ATOM 869 C C . ILE A 1 111 ? 21.716 -13.270 -19.715 1.00 79.00 111 ILE A C 1
ATOM 871 O O . ILE A 1 111 ? 21.241 -14.374 -19.481 1.00 79.00 111 ILE A O 1
ATOM 875 N N . ARG A 1 112 ? 23.032 -13.037 -19.600 1.00 76.75 112 ARG A N 1
ATOM 876 C CA . ARG A 1 112 ? 23.987 -14.120 -19.286 1.00 76.75 112 ARG A CA 1
ATOM 877 C C . ARG A 1 112 ? 23.711 -14.793 -17.944 1.00 76.75 112 ARG A C 1
ATOM 879 O O . ARG A 1 112 ? 23.900 -15.996 -17.803 1.00 76.75 112 ARG A O 1
ATOM 886 N N . MET A 1 113 ? 23.273 -14.032 -16.941 1.00 76.75 113 MET A N 1
ATOM 887 C CA . MET A 1 113 ? 22.902 -14.603 -15.642 1.00 76.75 113 MET A CA 1
ATOM 888 C C . MET A 1 113 ? 21.642 -15.470 -15.748 1.00 76.75 113 MET A C 1
ATOM 890 O O . MET A 1 113 ? 21.592 -16.545 -15.150 1.00 76.75 113 MET A O 1
ATOM 894 N N . LEU A 1 114 ? 20.650 -15.023 -16.522 1.00 73.00 114 LEU A N 1
ATOM 895 C CA . LEU A 1 114 ? 19.409 -15.754 -16.775 1.00 73.00 114 LEU A CA 1
ATOM 896 C C . LEU A 1 114 ? 19.651 -17.017 -17.610 1.00 73.00 114 LEU A C 1
ATOM 898 O O . LEU A 1 114 ? 19.139 -18.075 -17.258 1.00 73.00 114 LEU A O 1
ATOM 902 N N . GLU A 1 115 ? 20.468 -16.938 -18.659 1.00 73.75 115 GLU A N 1
ATOM 903 C CA . GLU A 1 115 ? 20.871 -18.076 -19.493 1.00 73.75 115 GLU A CA 1
ATOM 904 C C . GLU A 1 115 ? 21.628 -19.119 -18.678 1.00 73.75 115 GLU A C 1
ATOM 906 O O . GLU A 1 115 ? 21.272 -20.295 -18.709 1.00 73.75 115 GLU A O 1
ATOM 911 N N . ASN A 1 116 ? 22.617 -18.690 -17.887 1.00 72.75 116 ASN A N 1
ATOM 912 C CA . ASN A 1 116 ? 23.357 -19.593 -17.015 1.00 72.75 116 ASN A CA 1
ATOM 913 C C . ASN A 1 116 ? 22.407 -20.309 -16.058 1.00 72.75 116 ASN A C 1
ATOM 915 O O . ASN A 1 116 ? 22.475 -21.526 -15.933 1.00 72.75 116 ASN A O 1
ATOM 919 N N . ARG A 1 117 ? 21.485 -19.581 -15.419 1.00 72.19 117 ARG A N 1
ATOM 920 C CA . ARG A 1 117 ? 20.546 -20.178 -14.466 1.00 72.19 117 ARG A CA 1
ATOM 921 C C . ARG A 1 117 ? 19.551 -21.130 -15.129 1.00 72.19 117 ARG A C 1
ATOM 923 O O . ARG A 1 117 ? 19.338 -22.216 -14.610 1.00 72.19 117 ARG A O 1
ATOM 930 N N . THR A 1 118 ? 19.035 -20.773 -16.302 1.00 74.56 118 THR A N 1
ATOM 931 C CA . THR A 1 118 ? 18.153 -21.642 -17.099 1.00 74.56 118 THR A CA 1
ATOM 932 C C . THR A 1 118 ? 18.875 -22.921 -17.529 1.00 74.56 118 THR A C 1
ATOM 934 O O . THR A 1 118 ? 18.297 -24.002 -17.481 1.00 74.56 118 THR A O 1
ATOM 937 N N . ASN A 1 119 ? 20.152 -22.814 -17.906 1.00 71.06 119 ASN A N 1
ATOM 938 C CA . ASN A 1 119 ? 20.990 -23.959 -18.253 1.00 71.06 119 ASN A CA 1
ATOM 939 C C . ASN A 1 119 ? 21.259 -24.852 -17.028 1.00 71.06 119 ASN A C 1
ATOM 941 O O . ASN A 1 119 ? 21.100 -26.067 -17.108 1.00 71.06 119 ASN A O 1
ATOM 945 N N . TYR A 1 120 ? 21.562 -24.260 -15.866 1.00 68.31 120 TYR A N 1
ATOM 946 C CA . TYR A 1 120 ? 21.678 -24.997 -14.602 1.00 68.31 120 TYR A CA 1
ATOM 947 C C . TYR A 1 120 ? 20.381 -25.730 -14.237 1.00 68.31 120 TYR A C 1
ATOM 949 O O . TYR A 1 120 ? 20.435 -26.908 -13.890 1.00 68.31 120 TYR A O 1
ATOM 957 N N . ASP A 1 121 ? 19.224 -25.076 -14.352 1.00 74.06 121 ASP A N 1
ATOM 958 C CA . ASP A 1 121 ? 17.927 -25.694 -14.060 1.00 74.06 121 ASP A CA 1
ATOM 959 C C . ASP A 1 121 ? 17.604 -26.827 -15.052 1.00 74.06 121 ASP A C 1
ATOM 961 O O . ASP A 1 121 ? 17.131 -27.887 -14.640 1.00 74.06 121 ASP A O 1
ATOM 965 N N . GLN A 1 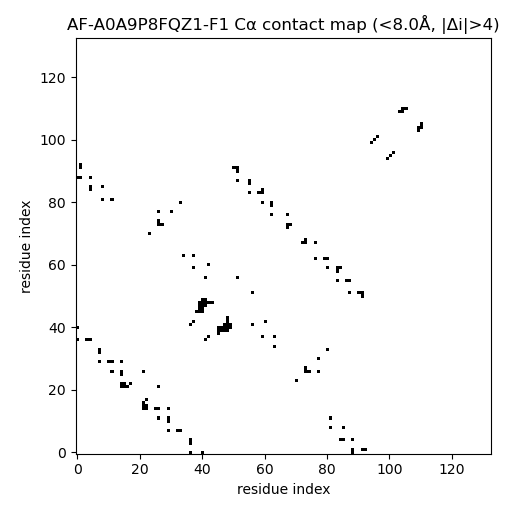122 ? 17.927 -26.662 -16.343 1.00 71.12 122 GLN A N 1
ATOM 966 C CA . GLN A 1 122 ? 17.795 -27.726 -17.347 1.00 71.12 122 GLN A CA 1
ATOM 967 C C . GLN A 1 122 ? 18.734 -28.906 -17.085 1.00 71.12 122 GLN A C 1
ATOM 969 O O . GLN A 1 122 ? 18.289 -30.050 -17.161 1.00 71.12 122 GLN A O 1
ATOM 974 N N . MET A 1 123 ? 20.005 -28.663 -16.747 1.00 70.25 123 MET A N 1
ATOM 975 C CA . MET A 1 123 ? 20.935 -29.732 -16.364 1.00 70.25 123 MET A CA 1
ATOM 976 C C . MET A 1 123 ? 20.449 -30.466 -15.118 1.00 70.25 123 MET A C 1
ATOM 978 O O . MET A 1 123 ? 20.503 -31.692 -15.075 1.00 70.25 123 MET A O 1
ATOM 982 N N . ASN A 1 124 ? 19.938 -29.742 -14.122 1.00 70.56 124 ASN A N 1
ATOM 983 C CA . ASN A 1 124 ? 19.443 -30.338 -12.888 1.00 70.56 124 ASN A CA 1
ATOM 984 C C . ASN A 1 124 ? 18.177 -31.182 -13.127 1.00 70.56 124 ASN A C 1
ATOM 986 O O . ASN A 1 124 ? 18.040 -32.277 -12.579 1.00 70.56 124 ASN A O 1
ATOM 990 N N . ALA A 1 125 ? 17.277 -30.717 -13.999 1.00 74.69 125 ALA A N 1
ATOM 991 C CA . ALA A 1 125 ? 16.104 -31.475 -14.426 1.00 74.69 125 ALA A CA 1
ATOM 992 C C . ALA A 1 125 ? 16.486 -32.724 -15.241 1.00 74.69 125 ALA A C 1
ATOM 994 O O . ALA A 1 125 ? 15.957 -33.804 -14.986 1.00 74.69 125 ALA A O 1
ATOM 995 N N . ALA A 1 126 ? 17.438 -32.606 -16.173 1.00 72.94 126 ALA A N 1
ATOM 996 C CA . ALA A 1 126 ? 17.936 -33.728 -16.969 1.00 72.94 126 ALA A CA 1
ATOM 997 C C . ALA A 1 126 ? 18.649 -34.779 -16.104 1.00 72.94 126 ALA A C 1
ATOM 999 O O . ALA A 1 126 ? 18.430 -35.975 -16.278 1.00 72.94 126 ALA A O 1
ATOM 1000 N N . PHE A 1 127 ? 19.447 -34.343 -15.128 1.00 71.75 127 PHE A N 1
ATOM 1001 C CA . PHE A 1 127 ? 20.112 -35.228 -14.172 1.00 71.75 127 PHE A CA 1
ATOM 1002 C C . PHE A 1 127 ? 19.114 -35.951 -13.257 1.00 71.75 127 PHE A C 1
ATOM 1004 O O . PHE A 1 127 ? 19.239 -37.153 -13.022 1.00 71.75 127 PHE A O 1
ATOM 1011 N N . SER A 1 128 ? 18.085 -35.240 -12.789 1.00 75.50 128 SER A N 1
ATOM 1012 C CA . SER A 1 128 ? 17.008 -35.828 -11.985 1.00 75.50 128 SER A CA 1
ATOM 1013 C C . SER A 1 128 ? 16.198 -36.852 -12.787 1.00 75.50 128 SER A C 1
ATOM 1015 O O . SER A 1 128 ? 15.862 -37.907 -12.263 1.00 75.50 128 SER A O 1
ATOM 1017 N N . ALA A 1 129 ? 15.931 -36.586 -14.069 1.00 71.69 129 ALA A N 1
ATOM 1018 C CA . ALA A 1 129 ? 15.236 -37.519 -14.956 1.00 71.69 129 ALA A CA 1
ATOM 1019 C C . ALA A 1 129 ? 16.078 -38.767 -15.282 1.00 71.69 129 ALA A C 1
ATOM 1021 O O . ALA A 1 129 ? 15.545 -39.874 -15.316 1.00 71.69 129 ALA A O 1
ATOM 1022 N N . ALA A 1 130 ? 17.391 -38.605 -15.468 1.00 65.88 130 ALA A N 1
ATOM 1023 C CA . ALA A 1 130 ? 18.316 -39.705 -15.740 1.00 65.88 130 ALA A CA 1
ATOM 1024 C C . ALA A 1 130 ? 18.601 -40.593 -14.513 1.00 65.88 130 ALA A C 1
ATOM 1026 O O . ALA A 1 130 ? 18.987 -41.741 -14.682 1.00 65.88 130 ALA A O 1
ATOM 1027 N N . SER A 1 131 ? 18.403 -40.084 -13.291 1.00 61.88 131 SER A N 1
ATOM 1028 C CA . SER A 1 131 ? 18.615 -40.838 -12.041 1.00 61.88 131 SER A CA 1
ATOM 1029 C C . SER A 1 131 ? 17.392 -41.656 -11.594 1.00 61.88 131 SER A C 1
ATOM 1031 O O . SER A 1 131 ? 17.477 -42.405 -10.624 1.00 61.88 131 SER A O 1
ATOM 1033 N N . VAL A 1 132 ? 16.244 -41.480 -12.257 1.00 59.41 132 VAL A N 1
ATOM 1034 C CA . VAL A 1 132 ? 14.969 -42.167 -11.960 1.00 59.41 132 VAL A CA 1
ATOM 1035 C C . VAL A 1 132 ? 14.695 -43.314 -12.957 1.00 59.41 132 VAL A C 1
ATOM 1037 O O . VAL A 1 132 ? 13.686 -44.006 -12.837 1.00 59.41 132 VAL A O 1
ATOM 1040 N N . SER A 1 133 ? 15.597 -43.542 -13.919 1.00 47.28 133 SER A N 1
ATOM 1041 C CA . SER A 1 133 ? 15.579 -44.671 -14.870 1.00 47.28 133 SER A CA 1
ATOM 1042 C C . SER A 1 133 ? 16.656 -45.693 -14.523 1.00 47.28 133 SER A C 1
ATOM 1044 O O . SER A 1 133 ? 16.396 -46.897 -14.731 1.00 47.28 133 SER A O 1
#

Sequence (133 aa):
FYLEVRSFLLDYNSAKRSVPAPRLDLIRETLASAYSLYNAFLAPGSPCELNIDHNLRNALASRMTRAVGEDTEMIASLDEVATLFDQAQTSVFKLMASDSVPKFSRDPKYIRMLENRTNYDQMNAAFSAASVS

Radius of gyration: 20.56 Å; Cα contacts (8 Å, |Δi|>4): 85; chains: 1; bounding box: 38×57×44 Å

Solvent-accessible surface area (backbone atoms only — not comparable to full-atom values): 7530 Å² total; per-residue (Å²): 103,66,68,56,53,52,50,50,54,51,52,47,50,52,33,67,65,37,79,96,58,64,48,62,70,51,48,53,50,47,47,54,50,51,51,51,51,38,52,53,29,64,35,89,88,26,96,54,51,62,95,68,60,67,69,61,51,52,53,51,53,54,59,70,72,46,86,68,70,56,74,71,51,42,54,54,51,46,54,53,51,52,52,52,49,52,53,50,42,52,51,50,50,53,49,38,62,70,52,53,49,58,49,48,67,67,34,73,79,45,36,57,55,50,50,52,50,52,50,51,52,50,51,52,50,52,52,55,58,62,73,76,111

Foldseek 3Di:
DLVLLVVLLVLLVVQVPDPPDRPLVSLVVSVVSLLVVCQQAQPPPHPNDDDDDPVLSVQLVVLNPDDQDDSVSSNVSSVSSNVSSVVVSVRVVVVCVVPVVVCQCPDPVNVVVVVVVVVVVVVVVVVVVVVVD

Organism: Aureobasidium melanogenum (NCBI:txid46634)

Nearest PDB structures (foldseek):
  2ode-assembly2_D  TM=6.8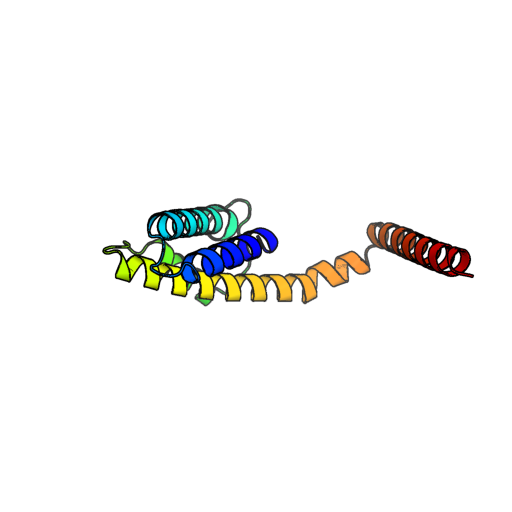08E-01  e=9.747E-04  Homo sapiens
  7wf6-assembly1_A  TM=7.612E-01  e=3.247E-02  Homo sapiens
  1htj-assembly1_F  TM=3.626E-01  e=2.318E-01  Homo sapiens
  3cx8-assembly1_B  TM=3.407E-01  e=3.738E-01  unclassified
  4gou-assembly1_A  TM=4.232E-01  e=2.275E+00  Entamoeba histolytica